Protein AF-W1YB41-F1 (afdb_monomer)

Radius of gyration: 15.22 Å; Cα contacts (8 Å, |Δi|>4): 122; chains: 1; bounding box: 35×33×38 Å

Solvent-accessible surface area (backbone atoms only — not comparable to full-atom values): 5965 Å² total; per-residue (Å²): 139,87,58,75,92,80,37,62,65,62,54,50,52,53,52,50,51,33,43,76,71,64,37,34,40,28,34,72,77,51,72,68,59,33,51,76,66,73,62,56,69,84,62,84,39,67,87,63,76,50,62,72,78,81,20,21,34,23,41,53,72,86,79,62,67,42,60,48,77,42,96,87,76,40,76,44,76,53,62,55,73,70,42,58,35,55,49,70,55,28,44,60,89,71,48,70,50,136

Structure (mmCIF, N/CA/C/O backbone):
data_AF-W1YB41-F1
#
_entry.id   AF-W1YB41-F1
#
loop_
_atom_site.group_PDB
_atom_site.id
_atom_site.type_symbol
_atom_site.label_atom_id
_atom_site.label_alt_id
_atom_site.label_comp_id
_atom_site.label_asym_id
_atom_site.label_entity_id
_atom_site.label_seq_id
_atom_site.pdbx_PDB_ins_code
_atom_site.Cartn_x
_atom_site.Cartn_y
_atom_site.Cartn_z
_atom_site.occupancy
_atom_site.B_iso_or_equiv
_atom_site.auth_seq_id
_atom_site.auth_comp_id
_atom_site.auth_asym_id
_atom_site.auth_atom_id
_atom_site.pdbx_PDB_model_num
ATOM 1 N N . VAL A 1 1 ? -1.646 23.029 15.466 1.00 86.69 1 VAL A N 1
ATOM 2 C CA . VAL A 1 1 ? -2.311 22.466 14.263 1.00 86.69 1 VAL A CA 1
ATOM 3 C C . VAL A 1 1 ? -1.245 21.820 13.395 1.00 86.69 1 VAL A C 1
ATOM 5 O O . VAL A 1 1 ? -0.179 22.410 13.275 1.00 86.69 1 VAL A O 1
ATOM 8 N N . LEU A 1 2 ? -1.497 20.631 12.843 1.00 94.56 2 LEU A N 1
ATOM 9 C CA . LEU A 1 2 ? -0.580 19.925 11.940 1.00 94.56 2 LEU A CA 1
ATOM 10 C C . LEU A 1 2 ? -1.166 19.921 10.521 1.00 94.56 2 LEU A C 1
ATOM 12 O O . LEU A 1 2 ? -2.349 19.635 10.362 1.00 94.56 2 LEU A O 1
ATOM 16 N N . TRP A 1 3 ? -0.346 20.206 9.508 1.00 95.69 3 TRP A N 1
ATOM 17 C CA . TRP A 1 3 ? -0.764 20.264 8.104 1.00 95.69 3 TRP A CA 1
ATOM 18 C C . TRP A 1 3 ? 0.001 19.221 7.283 1.00 95.69 3 TRP A C 1
ATOM 20 O O . TRP A 1 3 ? 1.228 19.264 7.235 1.00 95.69 3 TRP A O 1
ATOM 30 N N . GLN A 1 4 ? -0.696 18.299 6.608 1.00 92.88 4 GLN A N 1
ATOM 31 C CA . GLN A 1 4 ? -0.049 17.250 5.795 1.00 92.88 4 GLN A CA 1
ATOM 32 C C . GLN A 1 4 ? 0.769 17.820 4.624 1.00 92.88 4 GLN A C 1
ATOM 34 O O . GLN A 1 4 ? 1.804 17.265 4.259 1.00 92.88 4 GLN A O 1
ATOM 39 N N . SER A 1 5 ? 0.374 18.984 4.102 1.00 94.69 5 SER A N 1
ATOM 40 C CA . SER A 1 5 ? 1.135 19.733 3.095 1.00 94.69 5 SER A CA 1
ATOM 41 C C . SER A 1 5 ? 2.541 20.142 3.559 1.00 94.69 5 SER A C 1
ATOM 43 O O . SER A 1 5 ? 3.399 20.412 2.726 1.00 94.69 5 SER A O 1
ATOM 45 N N . GLN A 1 6 ? 2.802 20.155 4.872 1.00 95.94 6 GLN A N 1
ATOM 46 C CA . GLN A 1 6 ? 4.102 20.466 5.480 1.00 95.94 6 GLN A CA 1
ATOM 47 C C . GLN A 1 6 ? 4.843 19.205 5.968 1.00 95.94 6 GLN A C 1
ATOM 49 O O . GLN A 1 6 ? 5.775 19.299 6.763 1.00 95.94 6 GLN A O 1
ATOM 54 N N . ARG A 1 7 ? 4.414 18.003 5.552 1.00 97.19 7 ARG A N 1
ATOM 55 C CA . ARG A 1 7 ? 4.924 16.720 6.081 1.00 97.19 7 ARG A CA 1
ATOM 56 C C . ARG A 1 7 ? 5.545 15.798 5.037 1.00 97.19 7 ARG A C 1
ATOM 58 O O . ARG A 1 7 ? 5.894 14.669 5.367 1.00 97.19 7 ARG A O 1
ATOM 65 N N . HIS A 1 8 ? 5.762 16.286 3.816 1.00 96.56 8 HIS A N 1
ATOM 66 C CA . HIS A 1 8 ? 6.356 15.490 2.738 1.00 96.56 8 HIS A CA 1
ATOM 67 C C . HIS A 1 8 ? 7.719 14.874 3.100 1.00 96.56 8 HIS A C 1
ATOM 69 O O . HIS A 1 8 ? 8.009 13.771 2.644 1.00 96.56 8 HIS A O 1
ATOM 75 N N . ASP A 1 9 ? 8.531 15.536 3.931 1.00 97.56 9 ASP A N 1
ATOM 76 C CA . ASP A 1 9 ? 9.808 14.981 4.407 1.00 97.56 9 ASP A CA 1
ATOM 77 C C . ASP A 1 9 ? 9.620 13.715 5.242 1.00 97.56 9 ASP A C 1
ATOM 79 O O . ASP A 1 9 ? 10.267 12.707 4.980 1.00 97.56 9 ASP A O 1
ATOM 83 N N . ALA A 1 10 ? 8.671 13.728 6.178 1.00 98.00 10 ALA A N 1
ATOM 84 C CA . ALA A 1 10 ? 8.392 12.568 7.019 1.00 98.00 10 ALA A CA 1
ATOM 85 C C . ALA A 1 10 ? 7.854 11.381 6.209 1.00 98.00 10 ALA A C 1
ATOM 87 O O . ALA A 1 10 ? 8.149 10.228 6.512 1.00 98.00 10 ALA A O 1
ATOM 88 N N . TYR A 1 11 ? 7.083 11.648 5.151 1.00 98.12 11 TYR A N 1
ATOM 89 C CA . TYR A 1 11 ? 6.613 10.594 4.253 1.00 98.12 11 TYR A CA 1
ATOM 90 C C . TYR A 1 11 ? 7.762 9.999 3.433 1.00 98.12 11 TYR A C 1
ATOM 92 O O . TYR A 1 11 ? 7.827 8.784 3.265 1.00 98.12 11 TYR A O 1
ATOM 100 N N . ARG A 1 12 ? 8.699 10.832 2.956 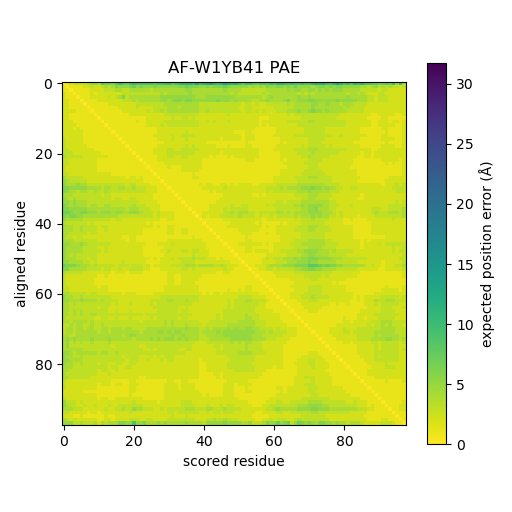1.00 97.50 12 ARG A N 1
ATOM 101 C CA . ARG A 1 12 ? 9.911 10.356 2.270 1.00 97.50 12 ARG A CA 1
ATOM 102 C C . ARG A 1 12 ? 10.790 9.507 3.181 1.00 97.50 12 ARG A C 1
ATOM 104 O O . ARG A 1 12 ? 11.245 8.458 2.744 1.00 97.50 12 ARG A O 1
ATOM 111 N N . GLU A 1 13 ? 10.994 9.941 4.421 1.00 98.50 13 GLU A N 1
ATOM 112 C CA . GLU A 1 13 ? 11.764 9.201 5.425 1.00 98.50 13 GLU A CA 1
ATOM 113 C C . GLU A 1 13 ? 11.160 7.812 5.675 1.00 98.50 13 GLU A C 1
ATOM 115 O O . GLU A 1 13 ? 11.860 6.805 5.584 1.00 98.50 13 GLU A O 1
ATOM 120 N N . ALA A 1 14 ? 9.842 7.735 5.882 1.00 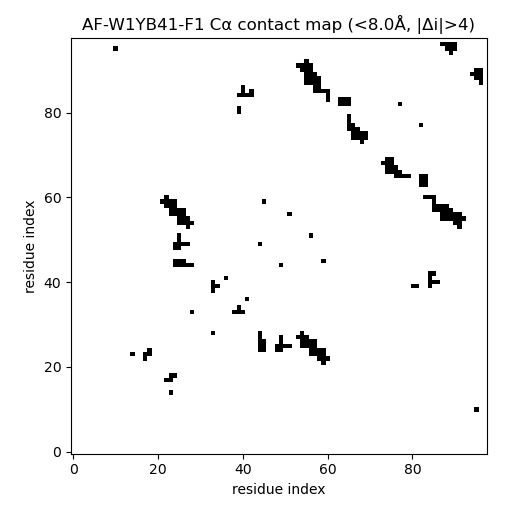98.56 14 ALA A N 1
ATOM 121 C CA . ALA A 1 14 ? 9.151 6.463 6.073 1.00 98.56 14 ALA A CA 1
ATOM 122 C C . ALA A 1 14 ? 9.256 5.538 4.844 1.00 98.56 14 ALA A C 1
ATOM 124 O O . ALA A 1 14 ? 9.481 4.336 4.992 1.00 98.56 14 ALA A O 1
ATOM 125 N N . LEU A 1 15 ? 9.125 6.080 3.625 1.00 98.56 15 LEU A N 1
ATOM 126 C CA . LEU A 1 15 ? 9.284 5.301 2.391 1.00 98.56 15 LEU A CA 1
ATOM 127 C C . LEU A 1 15 ? 10.713 4.771 2.219 1.00 98.56 15 LEU A C 1
ATOM 129 O O . LEU A 1 15 ? 10.880 3.619 1.817 1.00 98.56 15 LEU A O 1
ATOM 133 N N . ALA A 1 16 ? 11.724 5.589 2.529 1.00 98.50 16 ALA A N 1
ATOM 134 C CA . ALA A 1 16 ? 13.126 5.184 2.473 1.00 98.50 16 ALA A CA 1
ATOM 135 C C . ALA A 1 16 ? 13.401 4.039 3.454 1.00 98.50 16 ALA A C 1
ATOM 137 O O . ALA A 1 16 ? 13.893 2.991 3.040 1.00 98.50 16 ALA A O 1
ATOM 138 N N . TRP A 1 17 ? 12.963 4.182 4.708 1.00 98.81 17 TRP A N 1
ATOM 139 C CA . TRP A 1 17 ? 13.100 3.136 5.718 1.00 98.81 17 TRP A CA 1
ATOM 140 C C . TRP A 1 17 ? 12.434 1.825 5.281 1.00 98.81 17 TRP A C 1
ATOM 142 O O . TRP A 1 17 ? 13.056 0.766 5.321 1.00 98.81 17 TRP A O 1
ATOM 152 N N . LEU A 1 18 ? 11.191 1.879 4.785 1.00 98.75 18 LEU A N 1
ATOM 153 C CA . LEU A 1 18 ? 10.493 0.685 4.294 1.00 98.75 18 LEU A CA 1
ATOM 154 C C . LEU A 1 18 ? 11.250 0.002 3.151 1.00 98.75 18 LEU A C 1
ATOM 156 O O . LEU A 1 18 ? 11.271 -1.224 3.081 1.00 98.75 18 LEU A O 1
ATOM 160 N N . HIS A 1 19 ? 11.840 0.776 2.240 1.00 98.50 19 HIS A N 1
ATOM 161 C CA . HIS A 1 19 ? 12.623 0.224 1.140 1.00 98.50 19 HIS A CA 1
ATOM 162 C C . HIS A 1 19 ? 13.909 -0.451 1.636 1.00 98.50 19 HIS A C 1
ATOM 164 O O . HIS A 1 19 ? 14.176 -1.590 1.260 1.00 98.50 19 HIS A O 1
ATOM 170 N N . GLU A 1 20 ? 14.654 0.201 2.532 1.00 98.50 20 GLU A N 1
ATOM 171 C CA . GLU A 1 20 ? 15.880 -0.339 3.138 1.00 98.50 20 GLU A CA 1
ATOM 172 C C . GLU A 1 20 ? 15.630 -1.632 3.925 1.00 98.50 20 GLU A C 1
ATOM 174 O O . GLU A 1 20 ? 16.454 -2.542 3.896 1.00 98.50 20 GLU A O 1
ATOM 179 N N . GLN A 1 21 ? 14.472 -1.751 4.582 1.00 98.50 21 GLN A N 1
ATOM 180 C CA . GLN A 1 21 ? 14.068 -2.969 5.294 1.00 98.50 21 GLN A CA 1
ATOM 181 C C . GLN A 1 21 ? 13.483 -4.060 4.375 1.00 98.50 21 GLN A C 1
ATOM 183 O O . GLN A 1 21 ? 13.048 -5.106 4.855 1.00 98.50 21 GLN A O 1
ATOM 188 N N . GLY A 1 22 ? 13.414 -3.830 3.059 1.00 98.25 22 GLY A N 1
ATOM 189 C CA . GLY A 1 22 ? 12.811 -4.770 2.111 1.00 98.25 22 GLY A CA 1
ATOM 190 C C . GLY A 1 22 ? 11.293 -4.915 2.260 1.00 98.25 22 GLY A C 1
ATOM 191 O O . GLY A 1 22 ? 10.718 -5.893 1.789 1.00 98.25 22 GLY A O 1
ATOM 192 N N . LEU A 1 23 ? 10.628 -3.952 2.903 1.00 98.75 23 LEU A N 1
ATOM 193 C CA . LEU A 1 23 ? 9.184 -3.928 3.164 1.00 98.75 23 LEU A CA 1
ATOM 194 C C . LEU A 1 23 ? 8.389 -3.187 2.080 1.00 98.75 23 LEU A C 1
ATOM 196 O O . LEU A 1 23 ? 7.169 -3.074 2.176 1.00 98.75 23 LEU A O 1
ATOM 200 N N . SER A 1 24 ? 9.048 -2.694 1.033 1.00 98.81 24 SER A N 1
ATOM 201 C CA . SER A 1 24 ? 8.396 -2.086 -0.126 1.00 98.81 24 SER A CA 1
ATOM 202 C C . SER A 1 24 ? 9.130 -2.411 -1.424 1.00 98.81 24 SER A C 1
ATOM 204 O O . SER A 1 24 ? 10.292 -2.820 -1.419 1.00 98.81 24 SER A O 1
ATOM 206 N N . TYR A 1 25 ? 8.444 -2.245 -2.553 1.00 98.88 25 TYR A N 1
ATOM 207 C CA . TYR A 1 25 ? 9.031 -2.422 -3.880 1.00 98.88 25 TYR A CA 1
ATOM 208 C C . TYR A 1 25 ? 8.367 -1.524 -4.924 1.00 98.88 25 TYR A C 1
ATOM 210 O O . TYR A 1 25 ? 7.252 -1.019 -4.749 1.00 98.88 25 TYR A O 1
ATOM 218 N N . TYR A 1 26 ? 9.064 -1.345 -6.044 1.00 98.88 26 TYR A N 1
ATOM 219 C CA . TYR A 1 26 ? 8.615 -0.519 -7.156 1.00 98.88 26 TYR A CA 1
ATOM 220 C C . TYR A 1 26 ? 7.735 -1.304 -8.135 1.00 98.88 26 TYR A C 1
ATOM 222 O O . TYR A 1 26 ? 8.078 -2.390 -8.602 1.00 98.88 26 TYR A O 1
ATOM 230 N N . CYS A 1 27 ? 6.587 -0.725 -8.479 1.00 98.75 27 CYS A N 1
ATOM 231 C CA . CYS A 1 27 ? 5.581 -1.305 -9.355 1.00 98.75 27 CYS A CA 1
ATOM 232 C C . CYS A 1 27 ? 5.393 -0.468 -10.629 1.00 98.75 27 CYS A C 1
ATOM 234 O O . CYS A 1 27 ? 4.908 0.671 -10.607 1.00 98.75 27 CYS A O 1
ATOM 236 N N . THR A 1 28 ? 5.703 -1.074 -11.773 1.00 98.56 28 THR A N 1
ATOM 237 C CA . THR A 1 28 ? 5.598 -0.474 -13.116 1.00 98.56 28 THR A CA 1
ATOM 238 C C . THR A 1 28 ? 4.310 -0.874 -13.856 1.00 98.56 28 THR A C 1
ATOM 240 O O . THR A 1 28 ? 4.014 -0.358 -14.935 1.00 98.56 28 THR A O 1
ATOM 243 N N . CYS A 1 29 ? 3.447 -1.690 -13.237 1.00 98.38 29 CYS A N 1
ATOM 244 C CA . CYS A 1 29 ? 2.169 -2.132 -13.811 1.00 98.38 29 CYS A CA 1
ATOM 245 C C . CYS A 1 29 ? 1.225 -0.965 -14.141 1.00 98.38 29 CYS A C 1
ATOM 247 O O . CYS A 1 29 ? 1.076 -0.033 -13.352 1.00 98.38 29 CYS A O 1
ATOM 249 N N . THR A 1 30 ? 0.565 -1.001 -15.297 1.00 97.12 30 THR A N 1
ATOM 250 C CA . THR A 1 30 ? -0.408 0.029 -15.695 1.00 97.12 30 THR A CA 1
ATOM 251 C C . THR A 1 30 ? -1.755 -0.179 -15.004 1.00 97.12 30 THR A C 1
ATOM 253 O O . THR A 1 30 ? -2.099 -1.295 -14.618 1.00 97.12 30 THR A O 1
ATOM 256 N N . ARG A 1 31 ? -2.569 0.883 -14.902 1.00 95.62 31 ARG A N 1
ATOM 257 C CA . ARG A 1 31 ? -3.958 0.767 -14.416 1.00 95.62 31 ARG A CA 1
ATOM 258 C C . ARG A 1 31 ? -4.775 -0.217 -15.259 1.00 95.62 31 ARG A C 1
ATOM 260 O O . ARG A 1 31 ? -5.519 -1.005 -14.692 1.00 95.62 31 ARG A O 1
ATOM 267 N N . ALA A 1 32 ? -4.579 -0.216 -16.580 1.00 97.81 32 ALA A N 1
ATOM 268 C CA . ALA A 1 32 ? -5.233 -1.153 -17.494 1.00 97.81 32 ALA A CA 1
ATOM 269 C C . ALA A 1 32 ? -4.925 -2.619 -17.142 1.00 97.81 32 ALA A C 1
ATOM 271 O O . ALA A 1 32 ? -5.846 -3.427 -17.081 1.00 97.81 32 ALA A O 1
ATOM 272 N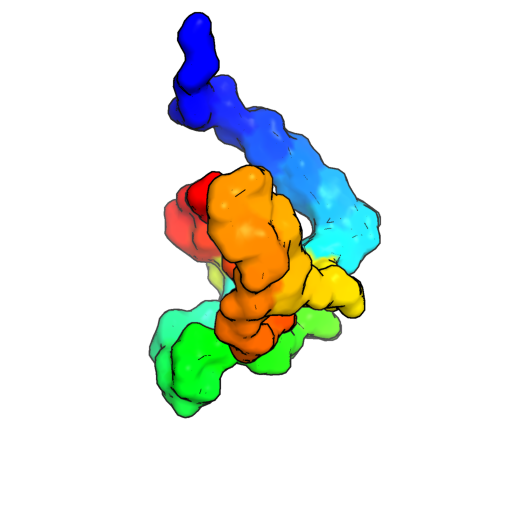 N . ARG A 1 33 ? -3.662 -2.944 -16.814 1.00 98.19 33 ARG A N 1
ATOM 273 C CA . ARG A 1 33 ? -3.280 -4.288 -16.348 1.00 98.19 33 ARG A CA 1
ATOM 274 C C . ARG A 1 33 ? -3.992 -4.665 -15.051 1.00 98.19 33 ARG A C 1
ATOM 276 O O . ARG A 1 33 ? -4.477 -5.780 -14.927 1.00 98.19 33 ARG A O 1
ATOM 283 N N . ILE A 1 34 ? -4.036 -3.758 -14.072 1.00 97.94 34 ILE A N 1
ATOM 284 C CA . ILE A 1 34 ? -4.681 -4.060 -12.783 1.00 97.94 34 ILE A CA 1
ATOM 285 C C . ILE A 1 34 ? -6.183 -4.298 -12.979 1.00 97.94 34 ILE A C 1
ATOM 287 O O . ILE A 1 34 ? -6.745 -5.224 -12.407 1.00 97.94 34 ILE A O 1
ATOM 291 N N . GLN A 1 35 ? -6.826 -3.518 -13.849 1.00 97.94 35 GLN A N 1
ATOM 292 C CA . GLN A 1 35 ? -8.234 -3.713 -14.193 1.00 97.94 35 GLN A CA 1
ATOM 293 C C . GLN A 1 35 ? -8.482 -5.051 -14.905 1.00 97.94 35 GLN A C 1
ATOM 295 O O . GLN A 1 35 ? -9.436 -5.744 -14.562 1.00 97.94 35 GLN A O 1
ATOM 300 N N . SER A 1 36 ? -7.608 -5.472 -15.828 1.00 98.06 36 SER A N 1
ATOM 301 C CA . SER A 1 36 ? -7.792 -6.739 -16.554 1.00 98.06 36 SER A CA 1
ATOM 302 C C . SER A 1 36 ? -7.704 -7.988 -15.671 1.00 98.06 36 SER A C 1
ATOM 304 O O . SER A 1 36 ? -8.213 -9.031 -16.063 1.00 98.06 36 SER A O 1
ATOM 306 N N . ILE A 1 37 ? -7.075 -7.897 -14.494 1.00 97.50 37 ILE A N 1
ATOM 307 C CA . ILE A 1 37 ? -6.979 -8.999 -13.519 1.00 97.50 37 ILE A CA 1
ATOM 308 C C . ILE A 1 37 ? -8.031 -8.911 -12.397 1.00 97.50 37 ILE A C 1
ATOM 310 O O . ILE A 1 37 ? -7.934 -9.627 -11.406 1.00 97.50 37 ILE A O 1
ATOM 314 N N . GLY A 1 38 ? -9.041 -8.044 -12.536 1.00 96.12 38 GLY A N 1
ATOM 315 C CA . GLY A 1 38 ? -10.133 -7.913 -11.562 1.00 96.12 38 GLY A CA 1
ATOM 316 C C . GLY A 1 38 ? -9.937 -6.814 -10.515 1.00 96.12 38 GLY A C 1
ATOM 317 O O . GLY A 1 38 ? -10.639 -6.800 -9.509 1.00 96.12 38 GLY A O 1
ATOM 318 N N . GLY A 1 39 ? -9.003 -5.885 -10.737 1.00 96.38 39 GLY A N 1
ATOM 319 C CA . GLY A 1 39 ? -8.860 -4.661 -9.944 1.00 96.38 39 GLY A CA 1
ATOM 320 C C . GLY A 1 39 ? -7.982 -4.778 -8.697 1.00 96.38 39 GLY A C 1
ATOM 321 O O . GLY A 1 39 ? -7.635 -3.745 -8.132 1.00 96.38 39 GLY A O 1
ATOM 322 N N . ILE A 1 40 ? -7.573 -5.989 -8.311 1.00 97.56 40 ILE A N 1
ATOM 323 C CA . ILE A 1 40 ? -6.717 -6.253 -7.145 1.00 97.56 40 ILE A CA 1
ATOM 324 C C . ILE A 1 40 ? -5.357 -6.732 -7.636 1.00 97.56 40 ILE A C 1
ATOM 326 O O . ILE A 1 40 ? -5.267 -7.570 -8.535 1.00 97.56 40 ILE A O 1
ATOM 330 N N . TYR A 1 41 ? -4.286 -6.170 -7.083 1.00 98.50 41 TYR A N 1
ATOM 331 C CA . TYR A 1 41 ? -2.939 -6.511 -7.507 1.00 98.50 41 TYR A CA 1
ATOM 332 C C . TYR A 1 41 ? -2.533 -7.944 -7.155 1.00 98.50 41 TYR A C 1
ATOM 334 O O . TYR A 1 41 ? -2.785 -8.436 -6.062 1.00 98.50 41 TYR A O 1
ATOM 342 N N . ASP A 1 42 ? -1.824 -8.579 -8.084 1.00 98.00 42 ASP A N 1
ATOM 343 C CA . ASP A 1 42 ? -1.379 -9.973 -8.037 1.00 98.00 42 ASP A CA 1
ATOM 344 C C . ASP A 1 42 ? 0.074 -10.145 -7.561 1.00 98.00 42 ASP A C 1
ATOM 346 O O . ASP A 1 42 ? 0.625 -11.239 -7.640 1.00 98.00 42 ASP A O 1
ATOM 350 N N . GLY A 1 43 ? 0.735 -9.074 -7.111 1.00 98.25 43 GLY A N 1
ATOM 351 C CA . GLY A 1 43 ? 2.128 -9.142 -6.654 1.00 98.25 43 GLY A CA 1
ATOM 352 C C . GLY A 1 43 ? 3.164 -9.233 -7.782 1.00 98.25 43 GLY A C 1
ATOM 353 O O . GLY A 1 43 ? 4.326 -9.519 -7.517 1.00 98.25 43 GLY A O 1
ATOM 354 N N . HIS A 1 44 ? 2.790 -8.958 -9.036 1.00 98.62 44 HIS A N 1
ATOM 355 C CA . HIS A 1 44 ? 3.645 -9.149 -10.218 1.00 98.62 44 HIS A CA 1
ATOM 356 C C . HIS A 1 44 ? 5.082 -8.603 -10.111 1.00 98.62 44 HIS A C 1
ATOM 358 O O . HIS A 1 44 ? 6.023 -9.238 -10.570 1.00 98.62 44 HIS A O 1
ATOM 364 N N . CYS A 1 45 ? 5.269 -7.415 -9.533 1.00 98.69 45 CYS A N 1
ATOM 365 C CA . CYS A 1 45 ? 6.562 -6.730 -9.450 1.00 98.69 45 CYS A CA 1
ATOM 366 C C . CYS A 1 45 ? 7.323 -7.034 -8.156 1.00 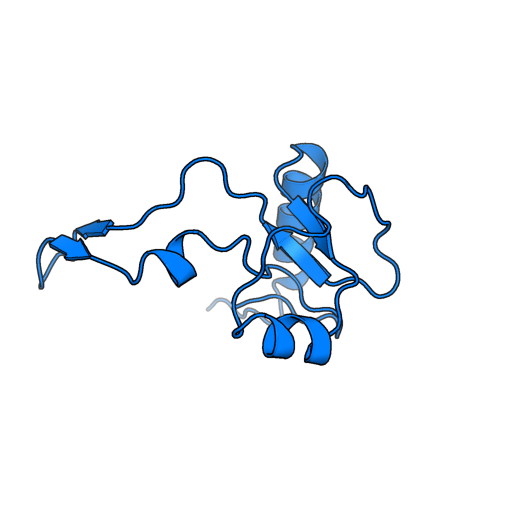98.69 45 CYS A C 1
ATOM 368 O O . CYS A 1 45 ? 8.410 -6.490 -7.976 1.00 98.69 45 CYS A O 1
ATOM 370 N N . ARG A 1 46 ? 6.769 -7.869 -7.268 1.00 98.56 46 ARG A N 1
ATOM 371 C CA . ARG A 1 46 ? 7.267 -8.068 -5.902 1.00 98.56 46 ARG A CA 1
ATOM 372 C C . ARG A 1 46 ? 8.746 -8.446 -5.877 1.00 98.56 46 ARG A C 1
ATOM 374 O O . ARG A 1 46 ? 9.504 -7.815 -5.153 1.00 98.56 46 ARG A O 1
ATOM 381 N N . GLU A 1 47 ? 9.161 -9.372 -6.741 1.00 98.31 47 GLU A N 1
ATOM 382 C CA . GLU A 1 47 ? 10.553 -9.849 -6.843 1.00 98.31 47 GLU A CA 1
ATOM 383 C C . GLU A 1 47 ? 11.283 -9.374 -8.112 1.00 98.31 47 GLU A C 1
ATOM 385 O O . GLU A 1 47 ? 12.341 -9.895 -8.458 1.00 98.31 47 GLU A O 1
ATOM 390 N N . LEU A 1 48 ? 10.735 -8.400 -8.849 1.00 98.38 48 LEU A N 1
ATOM 391 C CA . LEU A 1 48 ? 11.329 -7.955 -10.121 1.00 98.38 48 LEU A CA 1
ATOM 392 C C . LEU A 1 48 ? 12.408 -6.879 -9.960 1.00 98.38 48 LEU A C 1
ATOM 394 O O . LEU A 1 48 ? 13.034 -6.507 -10.951 1.00 98.38 48 LEU A O 1
ATOM 398 N N . HIS A 1 49 ? 12.620 -6.376 -8.739 1.00 97.81 49 HIS A N 1
ATOM 399 C CA . HIS A 1 49 ? 13.687 -5.423 -8.403 1.00 97.81 49 HIS A CA 1
ATOM 400 C C . HIS A 1 49 ? 13.755 -4.208 -9.352 1.00 97.81 49 HIS A C 1
ATOM 402 O O . HIS A 1 49 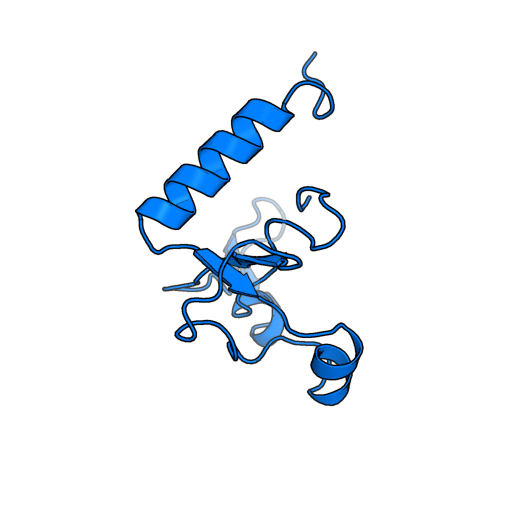? 14.830 -3.749 -9.735 1.00 97.81 49 HIS A O 1
ATOM 408 N N . HIS A 1 50 ? 12.596 -3.688 -9.771 1.00 98.38 50 HIS A N 1
ATOM 409 C CA . HIS A 1 50 ? 12.533 -2.477 -10.587 1.00 98.38 50 HIS A CA 1
ATOM 410 C C . HIS A 1 50 ? 13.111 -1.268 -9.845 1.00 98.38 50 HIS A C 1
ATOM 412 O O . HIS A 1 50 ? 13.081 -1.216 -8.620 1.00 98.38 50 HIS A O 1
ATOM 418 N N . GLY A 1 51 ? 13.585 -0.272 -10.594 1.00 98.00 51 GLY A N 1
ATOM 419 C CA . GLY A 1 51 ? 13.961 1.029 -10.038 1.00 98.00 51 GLY A CA 1
ATOM 420 C C . GLY A 1 51 ? 12.764 1.976 -9.844 1.00 98.00 51 GLY A C 1
ATOM 421 O O . GLY A 1 51 ? 11.657 1.684 -10.306 1.00 98.00 51 GLY A O 1
ATOM 422 N N . PRO A 1 52 ? 12.988 3.153 -9.230 1.00 97.38 52 PRO A N 1
ATOM 423 C CA . PRO A 1 52 ? 11.939 4.137 -8.933 1.00 97.38 52 PRO A CA 1
ATOM 424 C C . PRO A 1 52 ? 11.368 4.845 -10.166 1.00 97.38 52 PRO A C 1
ATOM 426 O O . PRO A 1 52 ? 10.321 5.488 -10.085 1.00 97.38 52 PRO A O 1
ATOM 429 N N . ASN A 1 53 ? 12.059 4.772 -11.305 1.00 97.25 53 ASN A N 1
ATOM 430 C CA . ASN A 1 53 ? 11.690 5.537 -12.487 1.00 97.25 53 ASN A CA 1
ATOM 431 C C . ASN A 1 53 ? 10.306 5.122 -13.012 1.00 97.25 53 ASN A C 1
ATOM 433 O O . ASN A 1 53 ? 10.091 3.966 -13.376 1.00 97.25 53 ASN A O 1
ATOM 437 N N . ASN A 1 54 ? 9.380 6.084 -13.072 1.00 97.06 54 ASN A N 1
ATOM 438 C CA . ASN A 1 54 ? 8.001 5.892 -13.524 1.00 97.06 54 ASN A CA 1
ATOM 439 C C . ASN A 1 54 ? 7.272 4.721 -12.821 1.00 97.06 54 ASN A C 1
ATOM 441 O O . ASN A 1 54 ? 6.470 4.003 -13.428 1.00 97.06 54 ASN A O 1
ATOM 445 N N . ALA A 1 55 ? 7.551 4.516 -11.531 1.00 98.38 55 ALA A N 1
ATOM 446 C CA . ALA A 1 55 ? 6.971 3.450 -10.724 1.00 98.38 55 ALA A CA 1
ATOM 447 C C . ALA A 1 55 ? 6.077 4.006 -9.606 1.00 98.38 55 ALA A C 1
ATOM 449 O O . ALA A 1 55 ? 6.253 5.124 -9.137 1.00 98.38 55 ALA A O 1
ATOM 450 N N . ALA A 1 56 ? 5.096 3.211 -9.184 1.00 98.62 56 ALA A N 1
ATOM 451 C CA . ALA A 1 56 ? 4.472 3.388 -7.875 1.00 98.62 56 ALA A CA 1
ATOM 452 C C . ALA A 1 56 ? 5.284 2.610 -6.829 1.00 98.62 56 ALA A C 1
ATOM 454 O O . ALA A 1 56 ? 5.975 1.658 -7.190 1.00 98.62 56 ALA A O 1
ATOM 455 N N . VAL A 1 57 ? 5.153 2.946 -5.549 1.00 98.75 57 VAL A N 1
ATOM 456 C CA . VAL A 1 57 ? 5.660 2.113 -4.450 1.00 98.75 57 VAL A CA 1
ATOM 457 C C . VAL A 1 57 ? 4.497 1.333 -3.856 1.00 98.75 57 VAL A C 1
ATOM 459 O O . VAL A 1 57 ? 3.465 1.916 -3.508 1.00 98.75 57 VAL A O 1
ATOM 462 N N . ARG A 1 58 ? 4.662 0.016 -3.750 1.00 98.88 58 ARG A N 1
ATOM 463 C CA . ARG A 1 58 ? 3.735 -0.880 -3.054 1.00 98.88 58 ARG A CA 1
ATOM 464 C C . ARG A 1 58 ? 4.374 -1.400 -1.777 1.00 98.88 58 ARG A C 1
ATOM 466 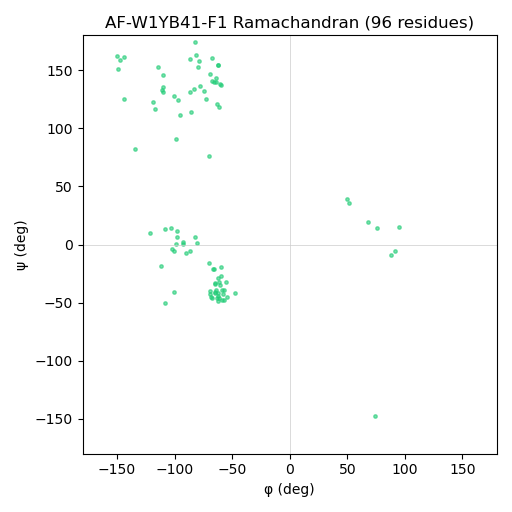O O . ARG A 1 58 ? 5.589 -1.602 -1.729 1.00 98.88 58 ARG A O 1
ATOM 473 N N . ILE A 1 59 ? 3.552 -1.606 -0.754 1.00 98.75 59 ILE A N 1
ATOM 474 C CA . ILE A 1 59 ? 3.973 -2.314 0.453 1.00 98.75 59 ILE A CA 1
ATOM 475 C C . ILE A 1 59 ? 4.189 -3.794 0.121 1.00 98.75 59 ILE A C 1
ATOM 477 O O . ILE A 1 59 ? 3.487 -4.354 -0.717 1.00 98.75 59 ILE A O 1
ATOM 481 N N . ARG A 1 60 ? 5.147 -4.437 0.781 1.00 98.69 60 ARG A N 1
ATOM 482 C CA . ARG A 1 60 ? 5.323 -5.888 0.767 1.00 98.69 60 ARG A CA 1
ATOM 483 C C . ARG A 1 60 ? 4.692 -6.457 2.033 1.00 98.69 60 ARG A C 1
ATOM 485 O O . ARG A 1 60 ? 5.356 -6.565 3.063 1.00 98.69 60 ARG A O 1
ATOM 492 N N . GLN A 1 61 ? 3.414 -6.817 1.974 1.00 98.19 61 GLN A N 1
ATOM 493 C CA . GLN A 1 61 ? 2.745 -7.393 3.135 1.00 98.19 61 GLN A CA 1
ATOM 494 C C . GLN A 1 61 ? 3.343 -8.758 3.501 1.00 98.19 61 GLN A C 1
ATOM 496 O O . GLN A 1 61 ? 3.655 -9.574 2.626 1.00 98.19 61 GLN A O 1
ATOM 501 N N . GLN A 1 62 ? 3.486 -9.006 4.805 1.00 97.62 62 GLN A N 1
ATOM 502 C CA . GLN A 1 62 ? 3.960 -10.281 5.356 1.00 97.62 62 GLN A CA 1
ATOM 503 C C . GLN A 1 62 ? 2.823 -11.055 6.026 1.00 97.62 62 GLN A C 1
ATOM 505 O O . GLN A 1 62 ? 2.588 -12.214 5.703 1.00 97.62 62 GLN A O 1
ATOM 510 N N . HIS A 1 63 ? 2.079 -10.387 6.909 1.00 97.88 63 HIS A N 1
ATOM 511 C CA . HIS A 1 63 ? 0.965 -10.968 7.655 1.00 97.88 63 HIS A CA 1
ATOM 512 C C . HIS A 1 63 ? -0.224 -9.998 7.618 1.00 97.88 63 HIS A C 1
ATOM 514 O O . HIS A 1 63 ? -0.384 -9.200 8.542 1.00 97.88 63 HIS A O 1
ATOM 520 N N . PRO A 1 64 ? -1.019 -10.004 6.532 1.00 97.56 64 PRO A N 1
ATOM 521 C CA . PRO A 1 64 ? -2.115 -9.060 6.374 1.00 97.56 64 PRO A CA 1
ATOM 522 C C . PRO A 1 64 ? -3.164 -9.183 7.475 1.00 97.56 64 PRO A C 1
ATOM 524 O O . PRO A 1 64 ? -3.569 -10.286 7.848 1.00 97.56 64 PRO A O 1
ATOM 527 N N . VAL A 1 65 ? -3.637 -8.037 7.956 1.00 98.31 65 VAL A N 1
ATOM 528 C CA . VAL A 1 65 ? -4.693 -7.955 8.965 1.00 98.31 65 VAL A CA 1
ATOM 529 C C . VAL A 1 65 ? -6.050 -8.011 8.267 1.00 98.31 65 VAL A C 1
ATOM 531 O O . VAL A 1 65 ? -6.411 -7.090 7.543 1.00 98.31 65 VAL A O 1
ATOM 534 N N . THR A 1 66 ? -6.817 -9.078 8.493 1.00 98.56 66 THR A N 1
ATOM 535 C CA . THR A 1 66 ? -8.167 -9.256 7.919 1.00 98.56 66 THR A CA 1
ATOM 536 C C . THR A 1 66 ? -9.295 -8.961 8.907 1.00 98.56 66 THR A C 1
ATOM 538 O O . THR A 1 66 ? -10.467 -8.998 8.539 1.00 98.56 66 THR A O 1
ATOM 541 N N . GLN A 1 67 ? -8.964 -8.657 10.162 1.00 98.62 67 GLN A N 1
ATOM 542 C CA . GLN A 1 67 ? -9.934 -8.340 11.203 1.00 98.62 67 GLN A CA 1
ATOM 543 C C . GLN A 1 67 ? -9.354 -7.360 12.219 1.00 98.62 67 GLN A C 1
ATOM 545 O O . GLN A 1 67 ? -8.152 -7.371 12.485 1.00 98.62 67 GLN A O 1
ATOM 550 N N . PHE A 1 68 ? -10.211 -6.548 12.823 1.00 98.56 68 PHE A N 1
ATOM 551 C CA . PHE A 1 68 ? -9.833 -5.655 13.914 1.00 98.56 68 PHE A CA 1
ATOM 552 C C . PHE A 1 68 ? -10.993 -5.478 14.892 1.00 98.56 68 PHE A C 1
ATOM 554 O O . PHE A 1 68 ? -12.152 -5.705 14.547 1.00 98.56 68 PHE A O 1
ATOM 561 N N . THR A 1 69 ? -10.675 -5.071 16.119 1.00 98.69 69 THR A N 1
ATOM 562 C CA . THR A 1 69 ? -11.680 -4.766 17.140 1.00 98.69 69 THR A CA 1
ATOM 563 C C . THR A 1 69 ? -11.971 -3.273 17.134 1.00 98.69 69 THR A C 1
ATOM 565 O O . THR A 1 69 ? -11.128 -2.466 17.521 1.00 98.69 69 THR A O 1
ATOM 568 N N . ASP A 1 70 ? -13.173 -2.909 16.710 1.00 98.50 70 ASP A N 1
ATOM 569 C CA . ASP A 1 70 ? -13.732 -1.574 16.862 1.00 98.50 70 ASP A CA 1
ATOM 570 C C . ASP A 1 70 ? -14.356 -1.432 18.260 1.00 98.50 70 ASP A C 1
ATOM 572 O O . ASP A 1 70 ? -15.087 -2.311 18.721 1.00 98.50 70 ASP A O 1
ATOM 576 N N . LEU A 1 71 ? -14.076 -0.324 18.951 1.00 98.44 71 LEU A N 1
ATOM 577 C CA . LEU A 1 71 ? -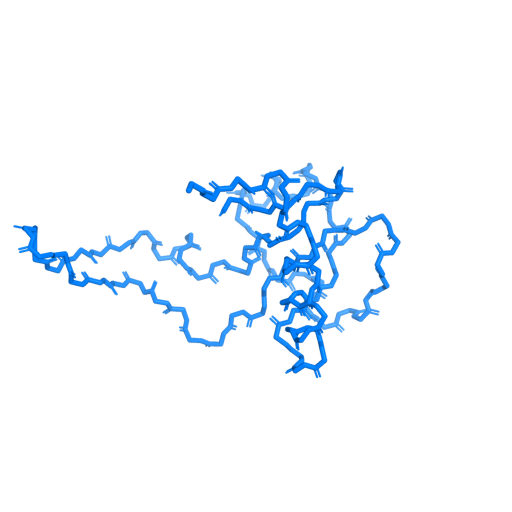14.526 -0.121 20.335 1.00 98.44 71 LEU A CA 1
ATOM 578 C C . LEU A 1 71 ? -16.050 0.005 20.473 1.00 98.44 71 LEU A C 1
ATOM 580 O O . LEU A 1 71 ? -16.577 -0.200 21.564 1.00 98.44 71 LEU A O 1
ATOM 584 N N . LEU A 1 72 ? -16.754 0.344 19.392 1.00 98.50 72 LEU A N 1
ATOM 585 C CA . LEU A 1 72 ? -18.207 0.476 19.364 1.00 98.50 72 LEU A CA 1
ATOM 586 C C . LEU A 1 72 ? -18.878 -0.756 18.745 1.00 98.50 72 LEU A C 1
ATOM 588 O O . LEU A 1 72 ? -19.926 -1.194 19.215 1.00 98.50 72 LEU A O 1
ATOM 592 N N . ARG A 1 73 ? -18.306 -1.294 17.667 1.00 98.31 73 ARG A N 1
ATOM 593 C CA . ARG A 1 73 ? -18.925 -2.339 16.834 1.00 98.31 73 ARG A CA 1
ATOM 594 C C . ARG A 1 73 ? -18.405 -3.747 17.124 1.00 98.31 73 ARG A C 1
ATOM 596 O O . ARG A 1 73 ? -18.947 -4.703 16.577 1.00 98.31 73 ARG A O 1
ATOM 603 N N . GLY A 1 74 ? -17.394 -3.887 17.980 1.00 98.50 74 GLY A N 1
ATOM 604 C CA . GLY A 1 74 ? -16.747 -5.164 18.257 1.00 98.50 74 GLY A CA 1
ATOM 605 C C . GLY A 1 74 ? -15.849 -5.611 17.103 1.00 98.50 74 GLY A C 1
ATOM 606 O O . GLY A 1 74 ? -15.230 -4.792 16.428 1.00 98.50 74 GLY A O 1
ATOM 607 N N . ILE A 1 75 ? -15.741 -6.921 16.889 1.00 98.69 75 ILE A N 1
ATOM 608 C CA . ILE A 1 75 ? -14.873 -7.480 15.845 1.00 98.69 75 ILE A CA 1
ATOM 609 C C . ILE A 1 75 ? -15.483 -7.219 14.463 1.00 98.69 75 ILE A C 1
ATOM 611 O O . ILE A 1 75 ? -16.614 -7.617 14.186 1.00 98.69 75 ILE A O 1
ATOM 615 N N . ILE A 1 76 ? -14.706 -6.585 13.585 1.00 98.75 76 ILE A N 1
ATOM 616 C CA . ILE A 1 76 ? -15.037 -6.360 12.178 1.00 98.75 76 ILE A CA 1
ATOM 617 C C . ILE A 1 76 ? -14.123 -7.227 11.317 1.00 98.75 76 ILE A C 1
ATOM 619 O O . ILE A 1 76 ? -12.903 -7.206 11.480 1.00 98.75 76 ILE A O 1
ATOM 623 N N . HIS A 1 77 ? -14.721 -7.943 10.367 1.00 98.69 77 HIS A N 1
ATOM 624 C CA . HIS A 1 77 ? -14.012 -8.680 9.324 1.00 98.69 77 HIS A CA 1
ATOM 625 C C . HIS A 1 77 ? -13.959 -7.831 8.051 1.00 98.69 77 HIS A C 1
ATOM 627 O O . HIS A 1 77 ? -14.993 -7.381 7.554 1.00 98.69 77 HIS A O 1
ATOM 633 N N . ALA A 1 78 ? -12.752 -7.589 7.546 1.00 98.31 78 ALA A N 1
ATOM 634 C CA . ALA A 1 78 ? -12.531 -6.883 6.291 1.00 98.31 78 ALA A CA 1
ATOM 635 C C . ALA A 1 78 ? -12.710 -7.827 5.090 1.00 98.31 78 ALA A C 1
ATOM 637 O O . ALA A 1 78 ? -12.641 -9.049 5.226 1.00 98.31 78 ALA A O 1
ATOM 638 N N . ASP A 1 79 ? -12.889 -7.258 3.895 1.00 98.25 79 ASP A N 1
ATOM 639 C CA . ASP A 1 79 ? -12.763 -8.035 2.661 1.00 98.25 79 ASP A CA 1
ATOM 640 C C . ASP A 1 79 ? -11.335 -8.588 2.557 1.00 98.25 79 ASP A C 1
ATOM 642 O O . ASP A 1 79 ? -10.363 -7.831 2.503 1.00 98.25 79 ASP A O 1
ATOM 646 N N . GLU A 1 80 ? -11.199 -9.914 2.545 1.00 97.62 80 GLU A N 1
ATOM 647 C CA . GLU A 1 80 ? -9.886 -10.551 2.589 1.00 97.62 80 GLU A CA 1
ATOM 648 C C . GLU A 1 80 ? -9.024 -10.259 1.361 1.00 97.62 80 GLU A C 1
ATOM 650 O O . GLU A 1 80 ? -7.803 -10.183 1.488 1.00 97.62 80 GLU A O 1
ATOM 655 N N . LYS A 1 81 ? -9.621 -10.100 0.174 1.00 97.06 81 LYS A N 1
ATOM 656 C CA . LYS A 1 81 ? -8.838 -9.865 -1.044 1.00 97.06 81 LYS A CA 1
ATOM 657 C C . LYS A 1 81 ? -8.206 -8.480 -1.004 1.00 97.06 81 LYS A C 1
ATOM 659 O O . LYS A 1 81 ? -7.028 -8.349 -1.319 1.00 97.06 81 LYS A O 1
ATOM 664 N N . LEU A 1 82 ? -8.966 -7.475 -0.569 1.00 96.75 82 LEU A N 1
ATOM 665 C CA . LEU A 1 82 ? -8.459 -6.116 -0.384 1.00 96.75 82 LEU A CA 1
ATOM 666 C C . LEU A 1 82 ? -7.461 -6.039 0.773 1.00 96.75 82 LEU A C 1
ATOM 668 O O . LEU A 1 82 ? -6.388 -5.461 0.623 1.00 96.75 82 LEU A O 1
ATOM 672 N N . ALA A 1 83 ? -7.776 -6.665 1.908 1.00 97.50 83 ALA A N 1
ATOM 673 C CA . ALA A 1 83 ? -6.917 -6.645 3.090 1.00 97.50 83 ALA A CA 1
ATOM 674 C C . ALA A 1 83 ? -5.537 -7.270 2.835 1.00 97.50 83 ALA A C 1
ATOM 676 O O . ALA A 1 83 ? -4.549 -6.845 3.433 1.00 97.50 83 ALA A O 1
ATOM 677 N N . ARG A 1 84 ? -5.461 -8.270 1.948 1.00 98.38 84 ARG A N 1
ATOM 678 C CA . ARG A 1 84 ? -4.228 -8.996 1.608 1.00 98.38 84 ARG A CA 1
ATOM 679 C C . ARG A 1 84 ? -3.440 -8.386 0.449 1.00 98.38 84 ARG A C 1
ATOM 681 O O . ARG A 1 84 ? -2.334 -8.854 0.188 1.00 98.38 84 ARG A O 1
ATOM 688 N N . GLU A 1 85 ? -3.969 -7.378 -0.245 1.00 98.38 85 GLU A N 1
ATOM 689 C CA . GLU A 1 85 ? -3.267 -6.759 -1.371 1.00 98.38 85 GLU A CA 1
ATOM 690 C C . GLU A 1 85 ? -1.971 -6.078 -0.899 1.00 98.38 85 GLU A C 1
ATOM 692 O O . GLU A 1 85 ? -1.941 -5.381 0.116 1.00 98.38 85 GLU A O 1
ATOM 697 N N . ASP A 1 86 ? -0.904 -6.201 -1.685 1.00 98.69 86 ASP A N 1
ATOM 698 C CA . ASP A 1 86 ? 0.249 -5.300 -1.610 1.00 98.69 86 ASP A CA 1
ATOM 699 C C . ASP A 1 86 ? -0.151 -3.909 -2.136 1.00 98.69 86 ASP A C 1
ATOM 701 O O . ASP A 1 86 ? 0.126 -3.547 -3.283 1.00 98.69 86 ASP A O 1
ATOM 705 N N . PHE A 1 87 ? -0.879 -3.140 -1.330 1.00 98.38 87 PHE A N 1
ATOM 706 C CA . PHE A 1 87 ? -1.454 -1.854 -1.720 1.00 98.38 87 PHE A CA 1
ATOM 707 C C . PHE A 1 87 ? -0.397 -0.761 -1.971 1.00 98.38 87 PHE A C 1
ATOM 709 O O . PHE A 1 87 ? 0.765 -0.845 -1.565 1.00 98.38 87 PHE A O 1
ATOM 716 N N . ILE A 1 88 ? -0.805 0.283 -2.697 1.00 98.44 88 ILE A N 1
ATOM 717 C CA . ILE A 1 88 ? 0.053 1.425 -3.043 1.00 98.44 88 ILE A CA 1
ATOM 718 C C . ILE A 1 88 ? 0.256 2.319 -1.815 1.00 98.44 88 ILE A C 1
ATOM 720 O O . ILE A 1 88 ? -0.716 2.730 -1.192 1.00 98.44 88 ILE A O 1
ATOM 724 N N . ILE A 1 89 ? 1.509 2.687 -1.544 1.00 98.62 89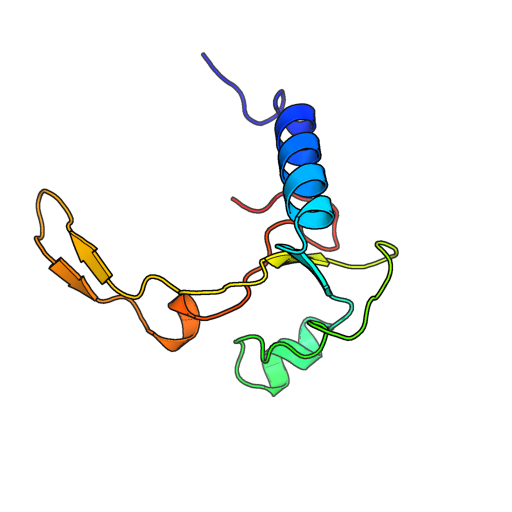 ILE A N 1
ATOM 725 C CA . ILE A 1 89 ? 1.899 3.660 -0.506 1.00 98.62 89 ILE A CA 1
ATOM 726 C C . ILE A 1 89 ? 2.472 4.961 -1.099 1.00 98.62 89 ILE A C 1
ATOM 728 O O . ILE A 1 89 ? 2.461 6.007 -0.454 1.00 98.62 89 ILE A O 1
ATOM 732 N N . HIS A 1 90 ? 2.900 4.937 -2.367 1.00 98.62 90 HIS A N 1
ATOM 733 C CA . HIS A 1 90 ? 3.258 6.134 -3.138 1.00 98.62 90 HIS A CA 1
ATOM 734 C C . HIS A 1 90 ? 2.851 5.960 -4.599 1.00 98.62 90 HIS A C 1
ATOM 736 O O . HIS A 1 90 ? 3.187 4.964 -5.244 1.00 98.62 90 HIS A O 1
ATOM 742 N N . ARG A 1 91 ? 2.062 6.896 -5.123 1.00 98.12 91 ARG A N 1
ATOM 743 C CA . ARG A 1 91 ? 1.476 6.794 -6.460 1.00 98.12 91 ARG A CA 1
ATOM 744 C C . ARG A 1 91 ? 2.494 7.167 -7.531 1.00 98.12 91 ARG A C 1
ATOM 746 O O . ARG A 1 91 ? 3.355 8.014 -7.328 1.00 98.12 91 ARG A O 1
ATOM 753 N N . ARG A 1 92 ? 2.313 6.606 -8.732 1.00 97.38 92 ARG A N 1
ATOM 754 C CA . ARG A 1 92 ? 3.155 6.911 -9.904 1.00 97.38 92 ARG A CA 1
ATOM 755 C C . ARG A 1 92 ? 3.134 8.390 -10.311 1.00 97.38 92 ARG A C 1
ATOM 757 O O . ARG A 1 92 ? 4.094 8.865 -10.895 1.00 97.38 92 ARG A O 1
ATOM 764 N N . ASP A 1 93 ? 2.054 9.109 -10.010 1.00 96.69 93 ASP A N 1
ATOM 765 C CA . ASP A 1 93 ? 1.941 10.556 -10.245 1.00 96.69 93 ASP A CA 1
ATOM 766 C C . ASP A 1 93 ? 2.594 11.413 -9.142 1.00 96.69 93 ASP A C 1
ATOM 768 O O . ASP A 1 93 ? 2.482 12.635 -9.167 1.00 96.69 93 ASP A O 1
ATOM 772 N N . GLY A 1 94 ? 3.293 10.791 -8.188 1.00 94.00 94 GLY A N 1
ATOM 773 C CA . GLY A 1 94 ? 4.089 11.468 -7.166 1.00 94.00 94 GLY A CA 1
ATOM 774 C C . GLY A 1 94 ? 3.344 11.776 -5.868 1.00 94.00 94 GLY A C 1
ATOM 775 O O . GLY A 1 94 ? 3.976 12.218 -4.908 1.00 94.00 94 GLY A O 1
ATOM 776 N N . LEU A 1 95 ? 2.036 11.514 -5.795 1.00 96.88 95 LEU A N 1
ATOM 777 C CA . LEU A 1 95 ? 1.247 11.725 -4.581 1.00 96.88 95 LEU A CA 1
ATOM 778 C C . LEU A 1 95 ? 1.461 10.596 -3.561 1.00 96.88 95 LEU A C 1
ATOM 780 O O . LEU A 1 95 ? 1.434 9.412 -3.907 1.00 96.88 95 LEU A O 1
ATOM 784 N N . PHE A 1 96 ? 1.620 10.956 -2.287 1.00 98.12 96 PHE A N 1
ATOM 785 C CA . PHE A 1 96 ? 1.568 9.998 -1.178 1.00 98.12 96 PHE A CA 1
ATOM 786 C C . PHE A 1 96 ? 0.167 9.383 -1.083 1.00 98.12 96 PHE A C 1
ATOM 788 O O . PHE A 1 96 ? -0.828 10.055 -1.373 1.00 98.12 96 PHE A O 1
ATOM 795 N N . ALA A 1 97 ? 0.088 8.094 -0.740 1.00 97.19 97 ALA A N 1
ATOM 796 C CA . ALA A 1 97 ? -1.196 7.491 -0.394 1.00 97.19 97 ALA A CA 1
ATOM 797 C C . ALA A 1 97 ? -1.779 8.180 0.856 1.00 97.19 97 ALA A C 1
ATOM 799 O O . ALA A 1 97 ? -1.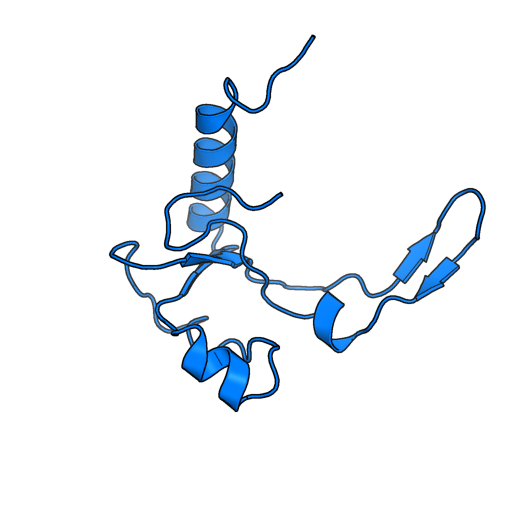031 8.780 1.630 1.00 97.19 97 ALA A O 1
ATOM 800 N N . TYR A 1 98 ? -3.107 8.131 0.996 1.00 93.12 98 TYR A N 1
ATOM 801 C CA . TYR A 1 98 ? -3.802 8.608 2.196 1.00 93.12 98 TYR A CA 1
ATOM 802 C C . TYR A 1 98 ? -3.410 7.755 3.403 1.00 93.12 98 TYR A C 1
ATOM 804 O O . TYR A 1 98 ? -3.088 8.358 4.451 1.00 93.12 98 TYR A O 1
#

InterPro domains:
  IPR014729 Rossmann-like alpha/beta/alpha sandwich fold [G3DSA:3.40.50.620] (7-98)
  IPR049940 Glutamyl-Q tRNA(Asp) synthetase/Glutamate--tRNA ligase [PTHR43311] (3-98)

Foldseek 3Di:
DDDVVVCVVVLVVVLVVCVVVLQKAWAQDDCVRCVVVPNFDPCVCSPVRDDNPLTFMFTNDDDFDQWDQDPVPGIDGHDPRNSPGSDTQADSVGDGDD

Secondary structure (DSSP, 8-state):
---GGG-HHHHHHHHHHHHHTT-EEEE---HHHHHHTTSS---TTTTS---STT-EEEE--SS---EEEETTTEEEEPPHHHHTS--EEE-TTSPBP-

pLDDT: mean 97.72, std 1.63, range [86.69, 98.88]

Organism: NCBI:txid408170

Mean predicted aligned error: 2.33 Å

Sequence (98 aa):
VLWQSQRHDAYREALAWLHEQGLSYYCTCTRARIQSIGGIYDGHCRELHHGPNNAAVRIRQQHPVTQFTDLLRGIIHADEKLAREDFIIHRRDGLFAY

Nearest PDB structures (foldseek):
  4a91-assembly1_A  TM=1.008E+00  e=7.007E-18  Escherichia coli
  1nzj-assembly1_A  TM=1.007E+00  e=9.111E-18  Escherichia coli
  5h4v-assembly3_C  TM=8.444E-01  e=6.102E-05  Xanthomonas oryzae pv. oryzae KACC 10331
  5h4v-assembly2_B  TM=8.527E-01  e=2.123E-04  Xanthomonas oryzae pv. oryzae KACC 10331
  2ja2-assembly1_A  TM=7.138E-01  e=1.032E-04  Mycobacterium tuberculosis H37Rv